Protein AF-A0A4Y2MGV2-F1 (afdb_monomer_lite)

Secondary structure (DSSP, 8-state):
--GGGSPPGGG-EEEEEEEETTEEEEEEEEEEEEE-TT-BTTTTBT--EEEEESS----BTTB-PPPPP-S-GGG--S----------STT----SS-S----HHHHHHHHHTT--HHHHHHHHHHHHHHTTSSBTTB-TT---HHHHHHHHHHHHHHHHHHHHHHHHHHHTT------

Structure (mmCIF, N/CA/C/O backbone):
data_AF-A0A4Y2MGV2-F1
#
_entry.id   AF-A0A4Y2MGV2-F1
#
loop_
_atom_site.group_PDB
_atom_site.id
_atom_site.type_symbol
_atom_site.label_atom_id
_atom_site.label_alt_id
_atom_site.label_comp_id
_atom_site.label_asym_id
_atom_site.label_entity_id
_atom_site.label_seq_id
_atom_site.pdbx_PDB_ins_code
_atom_site.Cartn_x
_atom_site.Cartn_y
_atom_site.Cartn_z
_atom_site.occupancy
_atom_site.B_iso_or_equiv
_atom_site.auth_seq_id
_atom_site.auth_comp_id
_atom_site.auth_asym_id
_atom_site.auth_atom_id
_atom_site.pdbx_PDB_model_num
ATOM 1 N N . MET A 1 1 ? 17.572 -15.808 -12.322 1.00 50.97 1 MET A N 1
ATOM 2 C CA . MET A 1 1 ? 17.229 -16.845 -11.317 1.00 50.97 1 MET A CA 1
ATOM 3 C C . MET A 1 1 ? 16.607 -18.045 -12.025 1.00 50.97 1 MET A C 1
ATOM 5 O O . MET A 1 1 ? 15.805 -17.815 -12.927 1.00 50.97 1 MET A O 1
ATOM 9 N N . PRO A 1 2 ? 16.933 -19.294 -11.651 1.00 54.47 2 PRO A N 1
ATOM 10 C CA . PRO A 1 2 ? 16.180 -20.468 -12.099 1.00 54.47 2 PRO A CA 1
ATOM 11 C C . PRO A 1 2 ? 14.705 -20.331 -11.701 1.00 54.47 2 PRO A C 1
ATOM 13 O O . PRO A 1 2 ? 14.408 -19.780 -10.639 1.00 54.47 2 PRO A O 1
ATOM 16 N N . ARG A 1 3 ? 13.771 -20.845 -12.518 1.00 55.31 3 ARG A N 1
ATOM 17 C CA . ARG A 1 3 ? 12.326 -20.786 -12.204 1.00 55.31 3 ARG A CA 1
ATOM 18 C C . ARG A 1 3 ? 11.977 -21.421 -10.851 1.00 55.31 3 ARG A C 1
ATOM 20 O O . ARG A 1 3 ? 10.975 -21.068 -10.244 1.00 55.31 3 ARG A O 1
ATOM 27 N N . GLU A 1 4 ? 12.835 -22.320 -10.393 1.00 54.38 4 GLU A N 1
ATOM 28 C CA . GLU A 1 4 ? 12.765 -23.056 -9.133 1.00 54.38 4 GLU A CA 1
ATOM 29 C C . GLU A 1 4 ? 12.946 -22.168 -7.888 1.00 54.38 4 GLU A C 1
ATOM 31 O O . GLU A 1 4 ? 12.534 -22.561 -6.803 1.00 54.38 4 GLU A O 1
ATOM 36 N N . CYS A 1 5 ? 13.506 -20.959 -8.026 1.00 55.12 5 CYS A N 1
ATOM 37 C CA . CYS A 1 5 ? 13.648 -20.001 -6.922 1.00 55.12 5 CYS A CA 1
ATOM 38 C C . CYS A 1 5 ? 12.462 -19.030 -6.797 1.00 55.12 5 CYS A C 1
ATOM 40 O O . CYS A 1 5 ? 12.463 -18.186 -5.898 1.00 55.12 5 CYS A O 1
ATOM 42 N N . TYR A 1 6 ? 11.465 -19.096 -7.690 1.00 68.94 6 TYR A N 1
ATOM 43 C CA . TYR A 1 6 ? 10.284 -18.245 -7.568 1.00 68.94 6 TYR A CA 1
ATOM 44 C C . TYR A 1 6 ? 9.361 -18.760 -6.470 1.00 68.94 6 TYR A C 1
ATOM 46 O O . TYR A 1 6 ? 8.980 -19.928 -6.437 1.00 68.94 6 TYR A O 1
ATOM 54 N N . VAL A 1 7 ? 8.964 -17.837 -5.599 1.00 75.81 7 VAL A N 1
ATOM 55 C CA . VAL A 1 7 ? 7.911 -18.060 -4.610 1.00 75.81 7 VAL A CA 1
ATOM 56 C C . VAL A 1 7 ? 6.645 -18.512 -5.339 1.00 75.81 7 VAL A C 1
ATOM 58 O O . VAL A 1 7 ? 6.288 -17.940 -6.371 1.00 75.81 7 VAL A O 1
ATOM 61 N N . GLN A 1 8 ? 5.961 -19.533 -4.827 1.00 80.75 8 GLN A N 1
ATOM 62 C CA . GLN A 1 8 ? 4.697 -19.958 -5.419 1.00 80.75 8 GLN A CA 1
ATOM 63 C C . GLN A 1 8 ? 3.629 -18.877 -5.209 1.00 80.75 8 GLN A C 1
ATOM 65 O O . GLN A 1 8 ? 3.607 -18.173 -4.197 1.00 80.75 8 GLN A O 1
ATOM 70 N N . THR A 1 9 ? 2.703 -18.745 -6.161 1.00 83.56 9 THR A N 1
ATOM 71 C CA . THR A 1 9 ? 1.587 -17.786 -6.059 1.00 83.56 9 THR A CA 1
ATOM 72 C C . THR A 1 9 ? 0.730 -18.030 -4.813 1.00 83.56 9 THR A C 1
ATOM 74 O O . THR A 1 9 ? 0.222 -17.077 -4.226 1.00 83.56 9 THR A O 1
ATOM 77 N N . SER A 1 10 ? 0.626 -19.284 -4.358 1.00 84.12 10 SER A N 1
ATOM 78 C CA . SER A 1 10 ? -0.080 -19.691 -3.134 1.00 84.12 10 SER A CA 1
ATOM 79 C C . SER A 1 10 ? 0.434 -19.005 -1.868 1.00 84.12 10 SER A C 1
ATOM 81 O O . SER A 1 10 ? -0.358 -18.695 -0.969 1.00 84.12 10 SER A O 1
ATOM 83 N N . ASP A 1 11 ? 1.738 -18.739 -1.816 1.00 86.69 11 ASP A N 1
ATOM 84 C CA . ASP A 1 11 ? 2.418 -18.221 -0.629 1.00 86.69 11 ASP A CA 1
ATOM 85 C C . ASP A 1 11 ? 2.357 -16.691 -0.561 1.00 86.69 11 ASP A C 1
ATOM 87 O O . ASP A 1 11 ? 2.555 -16.086 0.496 1.00 86.69 11 ASP A O 1
ATOM 91 N N . VAL A 1 12 ? 2.018 -16.044 -1.679 1.00 89.06 12 VAL A N 1
ATOM 92 C CA . VAL A 1 12 ? 1.963 -14.589 -1.789 1.00 89.06 12 VAL A CA 1
ATOM 93 C C . VAL A 1 12 ? 0.543 -14.085 -1.547 1.00 89.06 12 VAL A C 1
ATOM 95 O O . VAL A 1 12 ? -0.408 -14.402 -2.266 1.00 89.06 12 VAL A O 1
ATOM 98 N N . LYS A 1 13 ? 0.402 -13.225 -0.532 1.00 92.06 13 LYS A N 1
ATOM 99 C CA . LYS A 1 13 ? -0.867 -12.584 -0.165 1.00 92.06 13 LYS A CA 1
ATOM 100 C C . LYS A 1 13 ? -0.721 -11.070 -0.155 1.00 92.06 13 LYS A C 1
ATOM 102 O O . LYS A 1 13 ? 0.118 -10.527 0.562 1.00 92.06 13 LYS A O 1
ATOM 107 N N . VAL A 1 14 ? -1.587 -10.378 -0.885 1.00 90.94 14 VAL A N 1
ATOM 108 C CA . VAL A 1 14 ? -1.624 -8.913 -0.942 1.00 90.94 14 VAL A CA 1
ATOM 109 C C . VAL A 1 14 ? -2.645 -8.403 0.068 1.00 90.94 14 VAL A C 1
ATOM 111 O O . VAL A 1 14 ? -3.812 -8.793 0.041 1.00 90.94 14 VAL A O 1
ATOM 114 N N . ARG A 1 15 ? -2.224 -7.525 0.983 1.00 89.81 15 ARG A N 1
ATOM 115 C CA . ARG A 1 15 ? -3.112 -6.917 1.984 1.00 89.81 15 ARG A CA 1
ATOM 116 C C . ARG A 1 15 ? -3.426 -5.480 1.609 1.00 89.81 15 ARG A C 1
ATOM 118 O O . ARG A 1 15 ? -2.523 -4.661 1.480 1.00 89.81 15 ARG A O 1
ATOM 125 N N . LEU A 1 16 ? -4.712 -5.176 1.518 1.00 87.38 16 LEU A N 1
ATOM 126 C CA . LEU A 1 16 ? -5.226 -3.856 1.182 1.00 87.38 16 LEU A CA 1
ATOM 127 C C . LEU A 1 16 ? -5.963 -3.245 2.379 1.00 87.38 16 LEU A C 1
ATOM 129 O O . LEU A 1 16 ? -6.586 -3.979 3.162 1.00 87.38 16 LEU A O 1
ATOM 133 N N . PRO A 1 17 ? -5.941 -1.910 2.525 1.00 82.06 17 PRO A N 1
ATOM 134 C CA . PRO A 1 17 ? -6.850 -1.228 3.433 1.00 82.06 17 PRO A CA 1
ATOM 135 C C . PRO A 1 17 ? -8.303 -1.504 3.015 1.00 82.06 17 PRO A C 1
ATOM 137 O O . PRO A 1 17 ? -8.663 -1.441 1.840 1.00 82.06 17 PRO A O 1
ATOM 140 N N . TRP A 1 18 ? -9.141 -1.837 3.994 1.00 79.00 18 TRP A N 1
ATOM 141 C CA . TRP A 1 18 ? -10.573 -2.078 3.810 1.00 79.00 18 TRP A CA 1
ATOM 142 C C . TRP A 1 18 ? -11.335 -1.370 4.919 1.00 79.00 18 TRP A C 1
ATOM 144 O O . TRP A 1 18 ? -10.794 -1.180 6.005 1.00 79.00 18 TRP A O 1
ATOM 154 N N . ARG A 1 19 ? -12.578 -0.964 4.679 1.00 66.81 19 ARG A N 1
ATOM 155 C CA . ARG A 1 19 ? -13.407 -0.391 5.737 1.00 66.81 19 ARG A CA 1
ATOM 156 C C . ARG A 1 19 ? -14.837 -0.852 5.562 1.00 66.81 19 ARG A C 1
ATOM 158 O O . ARG A 1 19 ? -15.594 -0.253 4.813 1.00 66.81 19 ARG A O 1
ATOM 165 N N . GLU A 1 20 ? -15.179 -1.903 6.290 1.00 67.81 20 GLU A N 1
ATOM 166 C CA . GLU A 1 20 ? -16.537 -2.427 6.348 1.00 67.81 20 GLU A CA 1
ATOM 167 C C . GLU A 1 20 ? -16.780 -3.014 7.738 1.00 67.81 20 GLU A C 1
ATOM 169 O O . GLU A 1 20 ? -16.014 -3.855 8.223 1.00 67.81 20 GLU A O 1
ATOM 174 N N . SER A 1 21 ? -17.808 -2.498 8.413 1.00 72.19 21 SER A N 1
ATOM 175 C CA . SER A 1 21 ? -18.155 -2.829 9.800 1.00 72.19 21 SER A CA 1
ATOM 176 C C . SER A 1 21 ? -16.948 -2.741 10.758 1.00 72.19 21 SER A C 1
ATOM 178 O O . SER A 1 21 ? -16.530 -1.649 11.139 1.00 72.19 21 SER A O 1
ATOM 180 N N . ASN 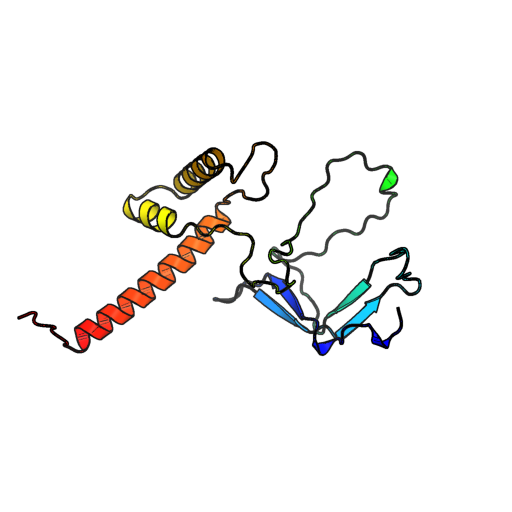A 1 22 ? -16.371 -3.889 11.140 1.00 64.69 22 ASN A N 1
ATOM 181 C CA . ASN A 1 22 ? -15.235 -4.033 12.059 1.00 64.69 22 ASN A CA 1
ATOM 182 C C . ASN A 1 22 ? -13.947 -4.548 11.377 1.00 64.69 22 ASN A C 1
ATOM 184 O O . ASN A 1 22 ? -12.952 -4.791 12.064 1.00 64.69 22 ASN A O 1
ATOM 188 N N . LYS A 1 23 ? -13.938 -4.739 10.050 1.00 67.25 23 LYS A N 1
ATOM 189 C CA . LYS A 1 23 ? -12.767 -5.207 9.292 1.00 67.25 23 LYS A CA 1
ATOM 190 C C . LYS A 1 23 ? -12.062 -4.033 8.618 1.00 67.25 23 LYS A C 1
ATOM 192 O O . LYS A 1 23 ? -12.630 -3.349 7.770 1.00 67.25 23 LYS A O 1
ATOM 197 N N . PHE A 1 24 ? -10.791 -3.848 8.979 1.00 72.00 24 PHE A N 1
ATOM 198 C CA . PHE A 1 24 ? -9.946 -2.758 8.472 1.00 72.00 24 PHE A CA 1
ATOM 199 C C . PHE A 1 24 ? -8.989 -3.172 7.341 1.00 72.00 24 PHE A C 1
ATOM 201 O O . PHE A 1 24 ? -8.203 -2.361 6.846 1.00 72.00 24 PHE A O 1
ATOM 208 N N . ARG A 1 25 ? -8.976 -4.458 6.976 1.00 77.88 25 ARG A N 1
ATOM 209 C CA . ARG A 1 25 ? -8.043 -5.034 6.002 1.00 77.88 25 ARG A CA 1
ATOM 210 C C . ARG A 1 25 ? -8.742 -6.119 5.189 1.00 77.88 25 ARG A C 1
ATOM 212 O O . ARG A 1 25 ? -9.471 -6.927 5.763 1.00 77.88 25 ARG A O 1
ATOM 219 N N . LYS A 1 26 ? -8.476 -6.155 3.883 1.00 85.69 26 LYS A N 1
ATOM 220 C CA . LYS A 1 26 ? -8.850 -7.251 2.977 1.00 85.69 26 LYS A CA 1
ATOM 221 C C . LYS A 1 26 ? -7.565 -7.894 2.462 1.00 85.69 26 LYS A C 1
ATOM 223 O O . LYS A 1 26 ? -6.610 -7.187 2.147 1.00 85.69 26 LYS A O 1
ATOM 228 N N . THR A 1 27 ? -7.535 -9.219 2.403 1.00 90.19 27 THR A N 1
ATOM 229 C CA . THR A 1 27 ? -6.398 -9.979 1.872 1.00 90.19 27 THR A CA 1
ATOM 230 C C . THR A 1 27 ? -6.821 -10.625 0.562 1.00 90.19 27 THR A C 1
ATOM 232 O O . THR A 1 27 ? -7.869 -11.265 0.520 1.00 90.19 27 THR A O 1
ATOM 235 N N . LEU A 1 28 ? -6.019 -10.448 -0.483 1.00 92.25 28 LEU A N 1
ATOM 236 C CA . LEU A 1 28 ? -6.188 -11.067 -1.7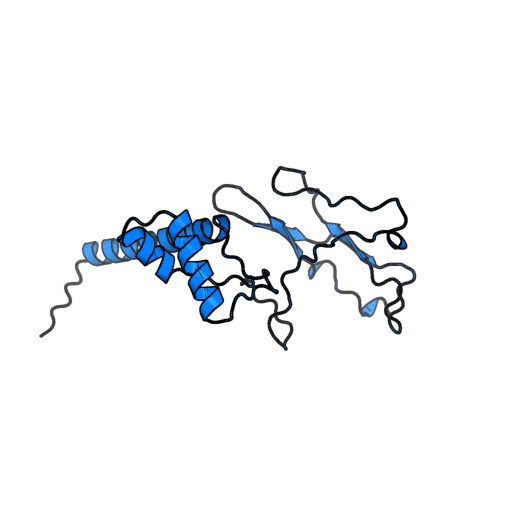92 1.00 92.25 28 LEU A CA 1
ATOM 237 C C . LEU A 1 28 ? -5.051 -12.062 -2.030 1.00 92.25 28 LEU A C 1
ATOM 239 O O . LEU A 1 28 ? -3.905 -11.789 -1.669 1.00 92.25 28 LEU A O 1
ATOM 243 N N . GLN A 1 29 ? -5.364 -13.197 -2.649 1.00 94.44 29 GLN A N 1
ATOM 244 C CA . GLN A 1 29 ? -4.345 -14.142 -3.110 1.00 94.44 29 GLN A CA 1
ATOM 245 C C . GLN A 1 29 ? -3.721 -13.640 -4.413 1.00 94.44 29 GLN A C 1
ATOM 247 O O . GLN A 1 29 ? -4.431 -13.054 -5.243 1.00 94.44 29 GLN A O 1
ATOM 252 N N . ALA A 1 30 ? -2.422 -13.884 -4.593 1.00 93.62 30 ALA A N 1
ATOM 253 C CA . ALA A 1 30 ? -1.782 -13.721 -5.889 1.00 93.62 30 ALA A CA 1
ATOM 254 C C . ALA A 1 30 ? -2.272 -14.812 -6.852 1.00 93.62 30 ALA A C 1
ATOM 256 O O . ALA A 1 30 ? -2.330 -15.987 -6.506 1.00 93.62 30 ALA A O 1
ATOM 257 N N . ASP A 1 31 ? -2.632 -14.394 -8.057 1.00 94.50 31 ASP A N 1
ATOM 258 C CA . ASP A 1 31 ? -3.028 -15.259 -9.167 1.00 94.50 31 ASP A CA 1
ATOM 259 C C . ASP A 1 31 ? -1.818 -15.570 -10.055 1.00 94.50 31 ASP A C 1
ATOM 261 O O . ASP A 1 31 ? -1.554 -16.719 -10.403 1.00 94.50 31 ASP A O 1
ATOM 265 N N . LYS A 1 32 ? -1.007 -14.545 -10.355 1.00 91.94 32 LYS A N 1
ATOM 266 C CA . LYS A 1 32 ? 0.196 -14.689 -11.182 1.00 91.94 32 LYS A CA 1
ATOM 267 C C . LYS A 1 32 ? 1.323 -13.779 -10.711 1.00 91.94 32 LYS A C 1
ATOM 269 O O . LYS A 1 32 ? 1.095 -12.605 -10.424 1.00 91.94 32 LYS A O 1
ATOM 274 N N . LEU A 1 33 ? 2.542 -14.312 -10.699 1.00 91.38 33 LEU A N 1
ATOM 275 C CA . LEU A 1 33 ? 3.775 -13.551 -10.505 1.00 91.38 33 LEU A CA 1
ATOM 276 C C . LEU A 1 33 ? 4.476 -13.390 -11.856 1.00 91.38 33 LEU A C 1
ATOM 278 O O . LEU A 1 33 ? 4.638 -14.358 -12.599 1.00 91.38 33 LEU A O 1
ATOM 282 N N . LEU A 1 34 ? 4.845 -12.156 -12.187 1.00 91.19 34 LEU A N 1
ATOM 283 C CA . LEU A 1 34 ? 5.432 -11.763 -13.465 1.00 91.19 34 LEU A CA 1
ATOM 284 C C . LEU A 1 34 ? 6.731 -10.984 -13.197 1.00 91.19 34 LEU A C 1
ATOM 286 O O . LEU A 1 34 ? 6.710 -9.751 -13.183 1.00 91.19 34 LEU A O 1
ATOM 290 N N . PRO A 1 35 ? 7.847 -11.677 -12.918 1.00 90.00 35 PRO A N 1
ATOM 291 C CA . PRO A 1 35 ? 9.157 -11.042 -12.793 1.00 90.00 35 PRO A CA 1
ATOM 292 C C . PRO A 1 35 ? 9.599 -10.442 -14.133 1.00 90.00 35 PRO A C 1
ATOM 294 O O . PRO A 1 35 ? 9.170 -10.908 -15.192 1.00 90.00 35 PRO A O 1
ATOM 297 N N . HIS A 1 36 ? 10.468 -9.429 -14.095 1.00 91.88 36 HIS A N 1
ATOM 298 C CA . HIS A 1 36 ? 11.051 -8.874 -15.314 1.00 91.88 36 HIS A CA 1
ATOM 299 C C . HIS A 1 36 ? 11.768 -9.978 -16.123 1.00 91.88 36 HIS A C 1
ATOM 301 O O . HIS A 1 36 ? 12.540 -10.741 -15.534 1.00 91.88 36 HIS A O 1
ATOM 307 N N . PRO A 1 37 ? 11.542 -10.085 -17.449 1.00 90.62 37 PRO A N 1
ATOM 308 C CA . PRO A 1 37 ? 12.121 -11.154 -18.270 1.00 90.62 37 PRO A CA 1
ATOM 309 C C . PRO A 1 37 ? 13.654 -11.159 -18.231 1.00 90.62 37 PRO A C 1
ATOM 311 O O . PRO A 1 37 ? 14.259 -12.221 -18.128 1.00 90.62 37 PRO A O 1
ATOM 314 N N . ASP A 1 38 ? 14.259 -9.970 -18.213 1.00 92.12 38 ASP A N 1
ATOM 315 C CA . ASP A 1 38 ? 15.714 -9.781 -18.155 1.00 92.12 38 ASP A CA 1
ATOM 316 C C . ASP A 1 38 ? 16.232 -9.525 -16.727 1.00 92.12 38 ASP A C 1
ATOM 318 O O . ASP A 1 38 ? 17.183 -8.765 -16.542 1.00 92.12 38 ASP A O 1
ATOM 322 N N . TYR A 1 39 ? 15.564 -10.051 -15.694 1.00 89.06 39 TYR A N 1
ATOM 323 C CA . TYR A 1 39 ? 16.055 -9.920 -14.319 1.00 89.06 39 TYR A CA 1
ATOM 324 C C . TYR A 1 39 ? 17.393 -10.647 -14.142 1.00 89.06 39 TYR A C 1
ATOM 326 O O . TYR A 1 39 ? 17.474 -11.874 -14.267 1.00 89.06 39 TYR A O 1
ATOM 334 N N . ASP A 1 40 ? 18.423 -9.885 -13.782 1.00 84.31 40 ASP A N 1
ATOM 335 C CA . ASP A 1 40 ? 19.741 -10.409 -13.451 1.00 84.31 40 ASP A CA 1
ATOM 336 C C . ASP A 1 40 ? 19.899 -10.510 -11.934 1.00 84.31 40 ASP A C 1
ATOM 338 O O . ASP A 1 40 ? 19.867 -9.516 -11.206 1.00 84.31 40 ASP A O 1
ATOM 342 N N . HIS A 1 41 ? 20.100 -11.736 -11.462 1.00 83.12 41 HIS A N 1
ATOM 343 C CA . HIS A 1 41 ? 20.248 -12.018 -10.044 1.00 83.12 41 HIS A CA 1
ATOM 344 C C . HIS A 1 41 ? 21.586 -11.542 -9.470 1.00 83.12 41 HIS A C 1
ATOM 346 O O . HIS A 1 41 ? 21.623 -11.163 -8.295 1.00 83.12 41 HIS A O 1
ATOM 352 N N . GLU A 1 42 ? 22.649 -11.580 -10.276 1.00 84.69 42 GLU A N 1
ATOM 353 C CA . GLU A 1 42 ? 24.016 -11.283 -9.844 1.00 84.69 42 GLU A CA 1
ATOM 354 C C . GLU A 1 42 ? 24.159 -9.787 -9.579 1.00 84.69 42 GLU A C 1
ATOM 356 O O . GLU A 1 42 ? 24.493 -9.365 -8.473 1.00 84.69 42 GLU A O 1
ATOM 361 N N . CYS A 1 43 ? 23.801 -8.966 -10.568 1.00 87.06 43 CYS A N 1
ATOM 362 C CA . CYS A 1 43 ? 23.898 -7.512 -10.466 1.00 87.06 43 CYS A CA 1
ATOM 363 C C . CYS A 1 43 ? 22.612 -6.831 -9.970 1.00 87.06 43 CYS A C 1
ATOM 365 O O . CYS A 1 43 ? 22.558 -5.603 -9.936 1.00 87.06 43 CYS A O 1
ATOM 367 N N . LYS A 1 44 ? 21.566 -7.597 -9.618 1.00 84.69 44 LYS A N 1
ATOM 368 C CA . LYS A 1 44 ? 20.222 -7.084 -9.268 1.00 84.69 44 LYS A CA 1
ATOM 369 C C . LYS A 1 44 ? 19.638 -6.165 -10.345 1.00 84.69 44 LYS A C 1
ATOM 371 O O . LYS A 1 44 ? 18.886 -5.232 -10.061 1.00 84.69 44 LYS A O 1
ATOM 376 N N . ARG A 1 45 ? 19.995 -6.408 -11.608 1.00 89.56 45 ARG A N 1
ATOM 377 C CA . ARG A 1 45 ? 19.517 -5.595 -12.725 1.00 89.56 45 ARG A CA 1
ATOM 378 C C . ARG A 1 45 ? 18.066 -5.952 -13.016 1.00 89.56 45 ARG A C 1
ATOM 380 O O . ARG A 1 45 ? 17.715 -7.127 -13.051 1.00 89.56 45 ARG A O 1
ATOM 387 N N . ASN A 1 46 ? 17.249 -4.935 -13.276 1.00 89.94 46 ASN A N 1
ATOM 388 C CA . ASN A 1 46 ? 15.817 -5.080 -13.547 1.00 89.94 46 ASN A CA 1
ATOM 389 C C . ASN A 1 46 ? 15.049 -5.744 -12.390 1.00 89.94 46 ASN A C 1
ATOM 391 O O . ASN A 1 46 ? 14.180 -6.585 -12.621 1.00 89.94 46 ASN A O 1
ATOM 395 N N . ASP A 1 47 ? 15.381 -5.380 -11.147 1.00 88.31 47 ASP A N 1
ATOM 396 C CA . ASP A 1 47 ? 14.723 -5.881 -9.934 1.00 88.31 47 ASP A CA 1
ATOM 397 C C . ASP A 1 47 ? 13.309 -5.298 -9.765 1.00 88.31 47 ASP A C 1
ATOM 399 O O . ASP A 1 47 ? 13.046 -4.405 -8.961 1.00 88.31 47 ASP A O 1
ATOM 403 N N . ILE A 1 48 ? 12.394 -5.765 -10.613 1.00 90.88 48 ILE A N 1
ATOM 404 C CA . ILE A 1 48 ? 10.987 -5.379 -10.635 1.00 90.88 48 ILE A CA 1
ATOM 405 C C . ILE A 1 48 ? 10.126 -6.578 -11.041 1.00 90.88 48 ILE A C 1
ATOM 407 O O . ILE A 1 48 ? 10.509 -7.406 -11.871 1.00 90.88 48 ILE A O 1
ATOM 411 N N . ALA A 1 49 ? 8.932 -6.672 -10.460 1.00 91.38 49 ALA A N 1
ATOM 412 C CA . ALA A 1 49 ? 7.958 -7.703 -10.786 1.00 91.38 49 ALA A CA 1
ATOM 413 C C . ALA A 1 49 ? 6.530 -7.156 -10.701 1.00 91.38 49 ALA A C 1
ATOM 415 O O . ALA A 1 49 ? 6.226 -6.293 -9.876 1.00 91.38 49 ALA A O 1
ATOM 416 N N . LEU A 1 50 ? 5.640 -7.700 -11.528 1.00 93.31 50 LEU A N 1
ATOM 417 C CA . LEU A 1 50 ? 4.204 -7.463 -11.447 1.00 93.31 50 LEU A CA 1
ATOM 418 C C . LEU A 1 50 ? 3.519 -8.632 -10.734 1.00 93.31 50 LEU A C 1
ATOM 420 O O . LEU A 1 50 ? 3.844 -9.801 -10.951 1.00 93.31 50 LEU A O 1
ATOM 424 N N . ILE A 1 51 ? 2.533 -8.311 -9.900 1.00 93.75 51 ILE A N 1
ATOM 425 C CA . ILE A 1 51 ? 1.694 -9.292 -9.209 1.00 93.75 51 ILE A CA 1
ATOM 426 C C . ILE A 1 51 ? 0.264 -9.098 -9.697 1.00 93.75 51 ILE A C 1
ATOM 428 O O . ILE A 1 51 ? -0.348 -8.059 -9.449 1.00 93.75 51 ILE A O 1
ATOM 432 N N . ARG A 1 52 ? -0.284 -10.112 -10.367 1.00 94.75 52 ARG A N 1
ATOM 433 C CA . ARG A 1 52 ? -1.713 -10.173 -10.669 1.00 94.75 52 ARG A CA 1
ATOM 434 C C . ARG A 1 52 ? -2.429 -10.746 -9.457 1.00 94.75 52 ARG A C 1
ATOM 436 O O . ARG A 1 52 ? -2.089 -11.833 -8.994 1.00 94.75 52 ARG A O 1
ATOM 443 N N . VAL A 1 53 ? -3.409 -10.020 -8.940 1.00 95.25 53 VAL A N 1
ATOM 444 C CA . VAL A 1 53 ? -4.270 -10.485 -7.848 1.00 95.25 53 VAL A CA 1
ATOM 445 C C . VAL A 1 53 ? -5.463 -11.273 -8.391 1.00 95.25 53 VAL A C 1
ATOM 447 O O . VAL A 1 53 ? -5.901 -11.058 -9.515 1.00 95.25 53 VAL A O 1
ATOM 450 N N . SER A 1 54 ? -5.989 -12.176 -7.566 1.00 94.12 54 SER A N 1
ATOM 451 C CA . SER A 1 54 ? -7.139 -13.046 -7.880 1.00 94.12 54 SER A CA 1
ATOM 452 C C . SER A 1 54 ? -8.474 -12.319 -8.066 1.00 94.12 54 SER A C 1
ATOM 454 O O . SER A 1 54 ? -9.404 -12.893 -8.623 1.00 94.12 54 SER A O 1
ATOM 456 N N . GLN A 1 55 ? -8.598 -11.087 -7.572 1.00 93.75 55 GLN A N 1
ATOM 457 C CA . GLN A 1 55 ? -9.813 -10.278 -7.670 1.00 93.75 55 GLN A CA 1
ATOM 458 C C . GLN A 1 55 ? -9.447 -8.841 -8.015 1.00 93.75 55 GLN A C 1
ATOM 460 O O . GLN A 1 55 ? -8.464 -8.315 -7.482 1.00 93.75 55 GLN A O 1
ATOM 465 N N . ASP A 1 56 ? -10.284 -8.199 -8.823 1.00 92.31 56 ASP A N 1
ATOM 466 C CA . ASP A 1 56 ? -10.124 -6.790 -9.161 1.00 92.31 56 ASP A CA 1
ATOM 467 C C . ASP A 1 56 ? -10.262 -5.897 -7.921 1.00 92.31 56 ASP A C 1
ATOM 469 O O . ASP A 1 56 ? -11.037 -6.153 -6.991 1.00 92.31 56 ASP A O 1
ATOM 473 N N . ILE A 1 57 ? -9.462 -4.831 -7.896 1.00 91.38 57 ILE A N 1
ATOM 474 C CA . ILE A 1 57 ? -9.438 -3.863 -6.802 1.00 91.38 57 ILE A CA 1
ATOM 475 C C . ILE A 1 57 ? -10.253 -2.644 -7.226 1.00 91.38 57 ILE A C 1
ATOM 477 O O . ILE A 1 57 ? -9.789 -1.805 -7.991 1.00 91.38 57 ILE A O 1
ATOM 481 N N . GLU A 1 58 ? -11.457 -2.516 -6.678 1.00 89.81 58 GLU A N 1
ATOM 482 C CA . GLU A 1 58 ? -12.294 -1.329 -6.881 1.00 89.81 58 GLU A CA 1
ATOM 483 C C . GLU A 1 58 ? -11.637 -0.087 -6.273 1.00 89.81 58 GLU A C 1
ATOM 485 O O . GLU A 1 58 ? -11.309 -0.088 -5.094 1.00 89.81 58 GLU A O 1
ATOM 490 N N . CYS A 1 59 ? -11.451 0.996 -7.019 1.00 88.56 59 CYS A N 1
ATOM 491 C CA . CYS A 1 59 ? -10.848 2.206 -6.453 1.00 88.56 59 CYS A CA 1
ATOM 492 C C . CYS A 1 59 ? -11.826 2.949 -5.529 1.00 88.56 59 CYS A C 1
ATOM 494 O O . CYS A 1 59 ? -13.015 3.052 -5.816 1.00 88.56 59 CYS A O 1
ATOM 496 N N . ASN A 1 60 ? -11.327 3.490 -4.414 1.00 84.50 60 ASN A N 1
ATOM 497 C CA . ASN A 1 60 ? -12.113 4.331 -3.506 1.00 84.50 60 ASN A CA 1
ATOM 498 C C . ASN A 1 60 ? -11.229 5.365 -2.787 1.00 84.50 60 ASN A C 1
ATOM 500 O O . ASN A 1 60 ? -10.023 5.419 -3.008 1.00 84.50 60 ASN A O 1
ATOM 504 N N . SER A 1 61 ? -11.807 6.162 -1.883 1.00 83.81 61 SER A N 1
ATOM 505 C CA . SER A 1 61 ? -11.081 7.198 -1.125 1.00 83.81 61 SER A CA 1
ATOM 506 C C . SER A 1 61 ? -9.941 6.679 -0.235 1.00 83.81 61 SER A C 1
ATOM 508 O O . SER A 1 61 ? -9.121 7.466 0.226 1.00 83.81 61 SER A O 1
ATOM 510 N N . PHE A 1 62 ? -9.867 5.370 0.015 1.00 78.69 62 PHE A N 1
ATOM 511 C CA . PHE A 1 62 ? -8.820 4.731 0.815 1.00 78.69 62 PHE A CA 1
ATOM 512 C C . PHE A 1 62 ? -7.821 3.916 -0.017 1.00 78.69 62 PHE A C 1
ATOM 514 O O . PHE A 1 62 ? -6.799 3.496 0.528 1.00 78.69 62 PHE A O 1
ATOM 521 N N . LYS A 1 63 ? -8.111 3.640 -1.295 1.00 86.88 63 LYS A N 1
ATOM 522 C CA . LYS A 1 63 ? -7.255 2.838 -2.177 1.00 86.88 63 LYS A CA 1
ATOM 523 C C . LYS A 1 63 ? -7.333 3.349 -3.616 1.00 86.88 63 LYS A C 1
ATOM 525 O O . LYS A 1 63 ? -8.368 3.247 -4.274 1.00 86.88 63 LYS A O 1
ATOM 530 N N . GLN A 1 64 ? -6.221 3.901 -4.085 1.00 89.94 64 GLN A N 1
ATOM 531 C CA . GLN A 1 64 ? -6.040 4.400 -5.445 1.00 89.94 64 GLN A CA 1
ATOM 532 C C . GLN A 1 64 ? -4.654 3.976 -5.949 1.00 89.94 64 GLN A C 1
ATOM 534 O O . GLN A 1 64 ? -3.734 3.847 -5.133 1.00 89.94 64 GLN A O 1
ATOM 539 N N . PRO A 1 65 ? -4.495 3.718 -7.258 1.00 92.12 65 PRO A N 1
ATOM 540 C CA . PRO A 1 65 ? -3.196 3.413 -7.837 1.00 92.12 65 PRO A CA 1
ATOM 541 C C . PRO A 1 65 ? -2.277 4.636 -7.772 1.00 92.12 65 PRO A C 1
ATOM 543 O O . PRO A 1 65 ? -2.732 5.778 -7.831 1.00 92.12 65 PRO A O 1
ATOM 546 N N . ILE A 1 66 ? -0.973 4.386 -7.678 1.00 91.25 66 ILE A N 1
ATOM 547 C CA . ILE A 1 66 ? 0.030 5.435 -7.850 1.00 91.25 66 ILE A CA 1
ATOM 548 C C . ILE A 1 66 ? 0.213 5.734 -9.341 1.00 91.25 66 ILE A C 1
ATOM 550 O O . ILE A 1 66 ? 0.132 4.832 -10.177 1.00 91.25 66 ILE A O 1
ATOM 554 N N . CYS A 1 67 ? 0.463 6.996 -9.678 1.00 87.50 67 CYS A N 1
ATOM 555 C CA . CYS A 1 67 ? 0.765 7.384 -11.050 1.00 87.50 67 CYS A CA 1
ATOM 556 C C . CYS A 1 67 ? 2.115 6.800 -11.482 1.00 87.50 67 CYS A C 1
ATOM 558 O O . CYS A 1 67 ? 3.108 6.926 -10.764 1.00 87.50 67 CYS A O 1
ATOM 560 N N . VAL A 1 68 ? 2.158 6.203 -12.674 1.00 89.25 68 VAL A N 1
ATOM 561 C CA . VAL A 1 68 ? 3.413 5.777 -13.302 1.00 89.25 68 VAL A CA 1
ATOM 562 C C . VAL A 1 68 ? 4.009 6.985 -14.029 1.00 89.25 68 VAL A C 1
ATOM 564 O O . VAL A 1 68 ? 3.315 7.597 -14.844 1.00 89.25 68 VAL A O 1
ATOM 567 N N . PRO A 1 69 ? 5.259 7.368 -13.738 1.00 85.56 69 PRO A N 1
ATOM 568 C CA . PRO A 1 69 ? 5.883 8.502 -14.397 1.00 85.56 69 PRO A CA 1
ATOM 569 C C . PRO A 1 69 ? 6.122 8.199 -15.878 1.00 85.56 69 PRO A C 1
ATOM 571 O O . PRO A 1 69 ? 6.654 7.151 -16.233 1.00 85.56 69 PRO A O 1
ATOM 574 N N . THR A 1 70 ? 5.741 9.139 -16.738 1.00 84.12 70 THR A N 1
ATOM 575 C CA . THR A 1 70 ? 5.942 9.072 -18.197 1.00 84.12 70 THR A CA 1
ATOM 576 C C . THR A 1 70 ? 7.158 9.869 -18.669 1.00 84.12 70 THR A C 1
ATOM 578 O O . THR A 1 70 ? 7.522 9.806 -19.838 1.00 84.12 70 THR A O 1
ATOM 581 N N . SER A 1 71 ? 7.760 10.647 -17.771 1.00 79.56 71 SER A N 1
ATOM 582 C CA . SER A 1 71 ? 8.871 11.556 -18.050 1.00 79.56 71 SER A CA 1
ATOM 583 C C . SER A 1 71 ? 10.146 11.060 -17.375 1.00 79.56 71 SER A C 1
ATOM 585 O O . SER A 1 71 ? 10.079 10.397 -16.339 1.00 79.56 71 SER A O 1
ATOM 587 N N . ASP A 1 72 ? 11.304 11.434 -17.920 1.00 77.25 72 ASP A N 1
ATOM 588 C CA . ASP A 1 72 ? 12.606 11.077 -17.351 1.00 77.25 72 ASP A CA 1
ATOM 589 C C . ASP A 1 72 ? 12.765 11.591 -15.914 1.00 77.25 72 ASP A C 1
ATOM 591 O O . ASP A 1 72 ? 12.976 12.782 -15.664 1.00 77.25 72 ASP A O 1
ATOM 595 N N . LEU A 1 73 ? 12.723 10.659 -14.960 1.00 70.50 73 LEU A N 1
ATOM 596 C CA . LEU A 1 73 ? 12.906 10.935 -13.533 1.00 70.50 73 LEU A CA 1
ATOM 597 C C . LEU A 1 73 ? 14.330 11.382 -13.192 1.00 70.50 73 LEU A C 1
ATOM 599 O O . LEU A 1 73 ? 14.536 12.012 -12.161 1.00 70.50 73 LEU A O 1
ATOM 603 N N . ASN A 1 74 ? 15.304 11.132 -14.073 1.00 67.81 74 ASN A N 1
ATOM 604 C CA . ASN A 1 74 ? 16.696 11.561 -13.889 1.00 67.81 74 ASN A CA 1
ATOM 605 C C . ASN A 1 74 ? 16.857 13.091 -13.838 1.00 67.81 74 ASN A C 1
ATOM 607 O O . ASN A 1 74 ? 17.907 13.588 -13.443 1.00 67.81 74 ASN A O 1
ATOM 611 N N . LYS A 1 75 ? 15.823 13.847 -14.228 1.00 64.25 75 LYS A N 1
ATOM 612 C CA . LYS A 1 75 ? 15.779 15.315 -14.148 1.00 64.25 75 LYS A CA 1
ATOM 613 C C . LYS A 1 75 ? 14.981 15.823 -12.943 1.00 64.25 75 LYS A C 1
ATOM 615 O O . LYS A 1 75 ? 14.799 17.030 -12.789 1.00 64.25 75 LYS A O 1
ATOM 620 N N . PHE A 1 76 ? 14.473 14.925 -12.101 1.00 69.31 76 PHE A N 1
ATOM 621 C CA . PHE A 1 76 ? 13.647 15.285 -10.959 1.00 69.31 76 PHE A CA 1
ATOM 622 C C . PHE A 1 76 ? 14.528 15.705 -9.774 1.00 69.31 76 PHE A C 1
ATOM 624 O O . PHE A 1 76 ? 15.023 14.874 -9.023 1.00 69.31 76 PHE A O 1
ATOM 631 N N . GLY A 1 77 ? 14.715 17.015 -9.600 1.00 68.12 77 GLY A N 1
ATOM 632 C CA . GLY A 1 77 ? 15.412 17.604 -8.443 1.00 68.12 77 GLY A CA 1
ATOM 633 C C . GLY A 1 77 ? 14.511 17.864 -7.226 1.00 68.12 77 GLY A C 1
ATOM 634 O O . GLY A 1 77 ? 14.889 18.614 -6.330 1.00 68.12 77 GLY A O 1
ATOM 635 N N . GLY A 1 78 ? 13.288 17.326 -7.221 1.00 73.88 78 GLY A N 1
ATOM 636 C CA . GLY A 1 78 ? 12.295 17.564 -6.176 1.00 73.88 78 GLY A CA 1
ATOM 637 C C . GLY A 1 78 ? 12.451 16.650 -4.958 1.00 73.88 78 GLY A C 1
ATOM 638 O O . GLY A 1 78 ? 13.096 15.605 -5.006 1.00 73.88 78 GLY A O 1
ATOM 639 N N . LYS A 1 79 ? 11.799 17.026 -3.854 1.00 78.12 79 LYS A N 1
ATOM 640 C CA . LYS A 1 79 ? 11.708 16.192 -2.650 1.00 78.12 79 LYS A CA 1
ATOM 641 C C . LYS A 1 79 ? 10.910 14.916 -2.945 1.00 78.12 79 LYS A C 1
ATOM 643 O O . LYS A 1 79 ? 9.807 14.989 -3.483 1.00 78.12 79 LYS A O 1
ATOM 648 N N . LEU A 1 80 ? 11.443 13.767 -2.536 1.00 79.00 80 LEU A N 1
ATOM 649 C CA . LEU A 1 80 ? 10.789 12.460 -2.633 1.00 79.00 80 LEU A CA 1
ATOM 650 C C . LEU A 1 80 ? 10.322 11.982 -1.253 1.00 79.00 80 LEU A C 1
ATOM 652 O O . LEU A 1 80 ? 10.866 12.388 -0.225 1.00 79.00 80 LEU A O 1
ATOM 656 N N . ILE A 1 81 ? 9.306 11.119 -1.239 1.00 80.44 81 ILE A N 1
ATOM 657 C CA . ILE A 1 81 ? 8.800 10.457 -0.032 1.00 80.44 81 ILE A CA 1
ATOM 658 C C . ILE A 1 81 ? 8.993 8.955 -0.212 1.00 80.44 81 ILE A C 1
ATOM 660 O O . ILE A 1 81 ? 8.509 8.381 -1.187 1.00 80.44 81 ILE A O 1
ATOM 664 N N . ILE A 1 82 ? 9.678 8.325 0.740 1.00 78.56 82 ILE A N 1
ATOM 665 C CA . ILE A 1 82 ? 9.819 6.871 0.816 1.00 78.56 82 ILE A CA 1
ATOM 666 C C . ILE A 1 82 ? 8.804 6.370 1.842 1.00 78.56 82 ILE A C 1
ATOM 668 O O . ILE A 1 82 ? 8.742 6.882 2.956 1.00 78.56 82 ILE A O 1
ATOM 672 N N . ALA A 1 83 ? 7.995 5.380 1.468 1.00 80.19 83 ALA A N 1
ATOM 673 C CA . ALA A 1 83 ? 7.002 4.779 2.351 1.00 80.19 83 ALA A CA 1
ATOM 674 C C . ALA A 1 83 ? 7.202 3.261 2.416 1.00 80.19 83 ALA A C 1
ATOM 6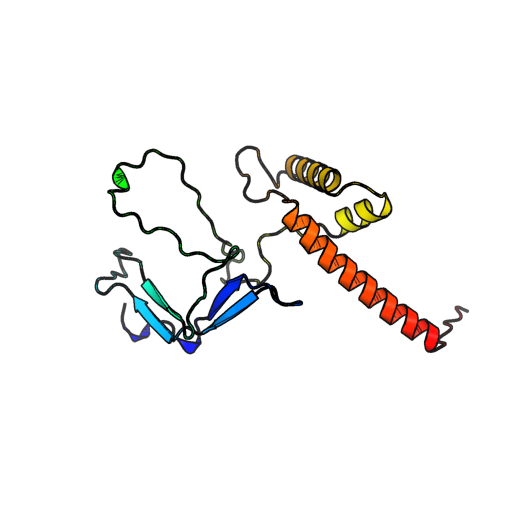76 O O . ALA A 1 83 ? 7.306 2.593 1.389 1.00 80.19 83 ALA A O 1
ATOM 677 N N . GLY A 1 84 ? 7.218 2.705 3.626 1.00 76.69 84 GLY A N 1
ATOM 678 C CA . GLY A 1 84 ? 7.394 1.273 3.851 1.00 76.69 84 GLY A CA 1
ATOM 679 C C . GLY A 1 84 ? 7.175 0.894 5.312 1.00 76.69 84 GLY A C 1
ATOM 680 O O . GLY A 1 84 ? 7.158 1.749 6.192 1.00 76.69 84 GLY A O 1
ATOM 681 N N . TRP A 1 85 ? 6.976 -0.398 5.575 1.00 76.38 85 TRP A N 1
ATOM 682 C CA . TRP A 1 85 ? 6.798 -0.909 6.942 1.00 76.38 85 TRP A CA 1
ATOM 683 C C . TRP A 1 85 ? 8.111 -1.296 7.631 1.00 76.38 85 TRP A C 1
ATOM 685 O O . TRP A 1 85 ? 8.112 -1.423 8.851 1.00 76.38 85 TRP A O 1
ATOM 695 N N . GLY A 1 86 ? 9.197 -1.477 6.870 1.00 62.91 86 GLY A N 1
ATOM 696 C CA . GLY A 1 86 ? 10.476 -1.983 7.373 1.00 62.91 86 GLY A CA 1
ATOM 697 C C . GLY A 1 86 ? 10.422 -3.454 7.815 1.00 62.91 86 GLY A C 1
ATOM 698 O O . GLY A 1 86 ? 9.359 -4.004 8.108 1.00 62.91 86 GLY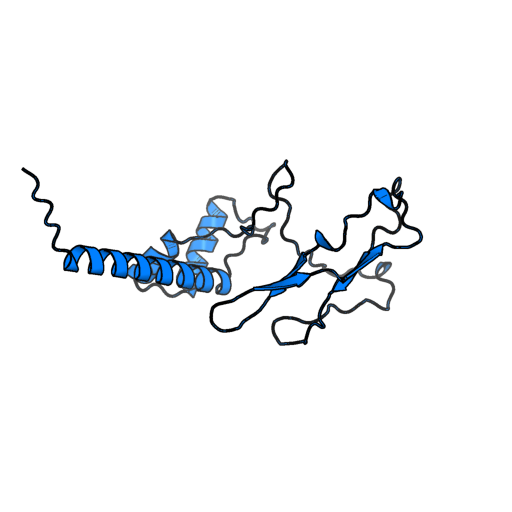 A O 1
ATOM 699 N N . GLN A 1 87 ? 11.583 -4.108 7.855 1.00 52.66 87 GLN A N 1
ATOM 700 C CA . GLN A 1 87 ? 11.753 -5.425 8.473 1.00 52.66 87 GLN A CA 1
ATOM 701 C C . GLN A 1 87 ? 12.334 -5.194 9.874 1.00 52.66 87 GLN A C 1
ATOM 703 O O . GLN A 1 87 ? 13.410 -4.625 10.008 1.00 52.66 87 GLN A O 1
ATOM 708 N N . ILE A 1 88 ? 11.584 -5.550 10.921 1.00 52.53 88 ILE A N 1
ATOM 709 C CA . ILE A 1 88 ? 11.880 -5.131 12.309 1.00 52.53 88 ILE A CA 1
ATOM 710 C C . ILE A 1 88 ? 12.646 -6.206 13.102 1.00 52.53 88 ILE A C 1
ATOM 712 O O . ILE A 1 88 ? 12.945 -6.016 14.278 1.00 52.53 88 ILE A O 1
ATOM 716 N N . THR A 1 89 ? 12.939 -7.359 12.496 1.00 46.44 89 THR A N 1
ATOM 717 C CA . THR A 1 89 ? 13.663 -8.462 13.146 1.00 46.44 89 THR A CA 1
ATOM 718 C C . THR A 1 89 ? 14.732 -9.031 12.215 1.00 46.44 89 THR A C 1
ATOM 720 O O . THR A 1 89 ? 14.425 -9.214 11.033 1.00 46.44 89 THR A O 1
ATOM 723 N N . PRO A 1 90 ? 15.922 -9.387 12.738 1.00 47.38 90 PRO A N 1
ATOM 724 C CA . PRO A 1 90 ? 16.998 -10.021 11.967 1.00 47.38 90 PRO A CA 1
ATOM 725 C C . PRO A 1 90 ? 16.556 -11.295 11.233 1.00 47.38 90 PRO A C 1
ATOM 727 O O . PRO A 1 90 ? 17.037 -11.584 10.145 1.00 47.38 90 PRO A O 1
ATOM 730 N N . ASP A 1 91 ? 15.574 -12.007 11.792 1.00 56.59 91 ASP A N 1
ATOM 731 C CA . ASP A 1 91 ? 15.136 -13.327 11.318 1.00 56.59 91 ASP A CA 1
ATOM 732 C C . ASP A 1 91 ? 14.095 -13.257 10.186 1.00 56.59 91 ASP A C 1
ATOM 734 O O . ASP A 1 91 ? 13.525 -14.265 9.773 1.00 56.59 91 ASP A O 1
ATOM 738 N N . GLY A 1 92 ? 13.767 -12.050 9.719 1.00 48.16 92 GLY A N 1
ATOM 739 C CA . GLY A 1 92 ? 12.856 -11.832 8.599 1.00 48.16 92 GLY A CA 1
ATOM 740 C C . GLY A 1 92 ? 11.385 -12.186 8.836 1.00 48.16 92 GLY A C 1
ATOM 741 O O . GLY A 1 92 ? 10.581 -12.035 7.916 1.00 48.16 92 GLY A O 1
ATOM 742 N N . ILE A 1 93 ? 11.002 -12.582 10.054 1.00 52.81 93 ILE A N 1
ATOM 743 C CA . ILE A 1 93 ? 9.613 -12.872 10.423 1.00 52.81 93 ILE A CA 1
ATOM 744 C C . ILE A 1 93 ? 8.813 -11.558 10.436 1.00 52.81 93 ILE A C 1
ATOM 746 O O . ILE A 1 93 ? 9.035 -10.703 11.299 1.00 52.81 93 ILE A O 1
ATOM 750 N N . PRO A 1 94 ? 7.843 -11.361 9.524 1.00 47.50 94 PRO A N 1
ATOM 751 C CA . PRO A 1 94 ? 7.039 -10.152 9.524 1.00 47.50 94 PRO A CA 1
ATOM 752 C C . PRO A 1 94 ? 6.116 -10.168 10.745 1.00 47.50 94 PRO A C 1
ATOM 754 O O . PRO A 1 94 ? 5.061 -10.809 10.741 1.00 47.50 94 PRO A O 1
ATOM 757 N N . LYS A 1 95 ? 6.473 -9.432 11.804 1.00 45.69 95 LYS A N 1
ATOM 758 C CA . LYS A 1 95 ? 5.505 -9.139 12.861 1.00 45.69 95 LYS A CA 1
ATOM 759 C C . LYS A 1 95 ? 4.337 -8.378 12.230 1.00 45.69 95 LYS A C 1
ATOM 761 O O . LYS A 1 95 ? 4.501 -7.337 11.604 1.00 45.69 95 LYS A O 1
ATOM 766 N N . SER A 1 96 ? 3.120 -8.887 12.424 1.00 48.91 96 SER A N 1
ATOM 767 C CA . SER A 1 96 ? 1.881 -8.207 12.005 1.00 48.91 96 SER A CA 1
ATOM 768 C C . SER A 1 96 ? 1.678 -6.849 12.714 1.00 48.91 96 SER A C 1
ATOM 770 O O . SER A 1 96 ? 0.839 -6.034 12.303 1.00 48.91 96 SER A O 1
ATOM 772 N N . SER A 1 97 ? 2.465 -6.586 13.764 1.00 49.50 97 SER A N 1
ATOM 773 C CA . SER A 1 97 ? 2.575 -5.291 14.418 1.00 49.50 97 SER A CA 1
ATOM 774 C C . SER A 1 97 ? 3.408 -4.343 13.558 1.00 49.50 97 SER A C 1
ATOM 776 O O . SER A 1 97 ? 4.625 -4.459 13.462 1.00 49.50 97 SER A O 1
ATOM 778 N N . GLN A 1 98 ? 2.705 -3.395 12.949 1.00 47.84 98 GLN A N 1
ATOM 779 C CA . GLN A 1 98 ? 3.256 -2.177 12.360 1.00 47.84 98 GLN A CA 1
ATOM 780 C C . GLN A 1 98 ? 4.312 -1.548 13.291 1.00 47.84 98 GLN A C 1
ATOM 782 O O . GLN A 1 98 ? 4.154 -1.645 14.509 1.00 47.84 98 GLN A O 1
ATOM 787 N N . MET A 1 99 ? 5.312 -0.838 12.745 1.00 45.94 99 MET A N 1
ATOM 788 C CA . MET A 1 99 ? 6.122 0.136 13.499 1.00 45.94 99 MET A CA 1
ATOM 789 C C . MET A 1 99 ? 5.221 1.287 13.967 1.00 45.94 99 MET A C 1
ATOM 791 O O . MET A 1 99 ? 5.181 2.369 13.394 1.00 45.94 99 MET A O 1
ATOM 795 N N . ARG A 1 100 ? 4.372 1.008 14.947 1.00 53.69 100 ARG A N 1
ATOM 796 C CA . ARG A 1 100 ? 3.493 1.969 15.589 1.00 53.69 100 ARG A CA 1
ATOM 797 C C . ARG A 1 100 ? 3.656 1.770 17.071 1.00 53.69 100 ARG A C 1
ATOM 799 O O . ARG A 1 100 ? 3.328 0.707 17.594 1.00 53.69 100 ARG A O 1
ATOM 806 N N . LEU A 1 101 ? 4.140 2.809 17.727 1.00 60.25 101 LEU A N 1
ATOM 807 C CA . LEU A 1 101 ? 4.104 2.882 19.172 1.00 60.25 101 LEU A CA 1
ATOM 808 C C . LEU A 1 101 ? 2.631 2.996 19.576 1.00 60.25 101 LEU A C 1
ATOM 810 O O . LEU A 1 101 ? 1.957 3.980 19.273 1.00 60.25 101 LEU A O 1
ATOM 814 N N . GLY A 1 102 ? 2.105 1.932 20.179 1.00 67.75 102 GLY A N 1
ATOM 815 C CA . GLY A 1 102 ? 0.822 1.988 20.859 1.00 67.75 102 GLY A CA 1
ATOM 816 C C . GLY A 1 102 ? 1.015 2.743 22.166 1.00 67.75 102 GLY A C 1
ATOM 817 O O . GLY A 1 102 ? 1.881 2.377 22.956 1.00 67.75 102 GLY A O 1
ATOM 818 N N . LEU A 1 103 ? 0.210 3.777 22.403 1.00 76.00 103 LEU A N 1
ATOM 819 C CA . LEU A 1 103 ? 0.228 4.540 23.651 1.00 76.00 103 LEU A CA 1
ATOM 820 C C . LEU A 1 103 ? -1.098 4.347 24.417 1.00 76.00 103 LEU A C 1
ATOM 822 O O . LEU A 1 103 ? -1.848 5.304 24.611 1.00 76.00 103 LEU A O 1
ATOM 826 N N . PRO A 1 104 ? -1.448 3.112 24.833 1.00 79.69 104 PRO A N 1
ATOM 827 C CA . PRO A 1 104 ? -2.724 2.847 25.496 1.00 79.69 104 PRO A CA 1
ATOM 828 C C . PRO A 1 104 ? -2.827 3.586 26.834 1.00 79.69 104 PRO A C 1
ATOM 830 O O . PRO A 1 104 ? -3.873 4.146 27.148 1.00 79.69 104 PRO A O 1
ATOM 833 N N . SER A 1 105 ? -1.732 3.672 27.594 1.00 82.12 105 SER A N 1
ATOM 834 C CA . SER A 1 105 ? -1.714 4.360 28.887 1.00 82.12 105 SER A CA 1
ATOM 835 C C . SER A 1 105 ? -1.976 5.860 28.756 1.00 82.12 105 SER A C 1
ATOM 837 O O . SER A 1 105 ? -2.750 6.409 29.536 1.00 82.12 105 SER A O 1
ATOM 839 N N . THR A 1 106 ? -1.398 6.532 27.753 1.00 83.81 106 THR A N 1
ATOM 840 C CA . THR A 1 106 ? -1.633 7.973 27.546 1.00 83.81 106 THR A CA 1
ATOM 841 C C . THR A 1 106 ? -3.068 8.242 27.106 1.00 83.81 106 THR A C 1
ATOM 843 O O . THR A 1 106 ? -3.665 9.225 27.534 1.00 83.81 106 THR A O 1
ATOM 846 N N . VAL A 1 107 ? -3.649 7.338 26.312 1.00 84.50 107 VAL A N 1
ATOM 847 C CA . VAL A 1 107 ? -5.060 7.377 25.921 1.00 84.50 107 VAL A CA 1
ATOM 848 C C . VAL A 1 107 ? -5.982 7.224 27.131 1.00 84.50 107 VAL A C 1
ATOM 850 O O . VAL A 1 107 ? -6.910 8.015 27.279 1.00 84.50 107 VAL A O 1
ATOM 853 N N . ILE A 1 108 ? -5.729 6.238 27.998 1.00 84.00 108 ILE A N 1
ATOM 854 C CA . ILE A 1 108 ? -6.536 5.988 29.204 1.00 84.00 108 ILE A CA 1
ATOM 855 C C . ILE A 1 108 ? -6.481 7.195 30.140 1.00 84.00 108 ILE A C 1
ATOM 857 O O . ILE A 1 108 ? -7.514 7.649 30.627 1.00 84.00 108 ILE A O 1
ATOM 861 N N . VAL A 1 109 ? -5.283 7.736 30.372 1.00 85.81 109 VAL A N 1
ATOM 862 C CA . VAL A 1 109 ? -5.090 8.929 31.204 1.00 85.81 109 VAL A CA 1
ATOM 863 C C . VAL A 1 109 ? -5.782 10.139 30.571 1.00 85.81 109 VAL A C 1
ATOM 865 O O . VAL A 1 109 ? -6.515 10.843 31.258 1.00 85.81 109 VAL A O 1
ATOM 868 N N . GLY A 1 110 ? -5.632 10.344 29.260 1.00 86.38 110 GLY A N 1
ATOM 869 C CA . GLY A 1 110 ? -6.303 11.423 28.536 1.00 86.38 110 GLY A CA 1
ATOM 870 C C . GLY A 1 110 ? -7.828 11.365 28.657 1.00 86.38 110 GLY A C 1
ATOM 871 O O . GLY A 1 110 ? -8.443 12.374 28.994 1.00 86.38 110 GLY A O 1
ATOM 872 N N . ASP A 1 111 ? -8.431 10.185 28.466 1.00 86.31 111 ASP A N 1
ATOM 873 C CA . ASP A 1 111 ? -9.880 9.985 28.629 1.00 86.31 111 ASP A CA 1
ATOM 874 C C . ASP A 1 111 ? -10.312 10.177 30.100 1.00 86.31 111 ASP A C 1
ATOM 876 O O . ASP A 1 111 ? -11.356 10.777 30.352 1.00 86.31 111 ASP A O 1
ATOM 880 N N . ARG A 1 112 ? -9.500 9.749 31.081 1.00 86.25 112 ARG A N 1
ATOM 881 C CA . ARG A 1 112 ? -9.785 9.913 32.522 1.00 86.25 112 ARG A CA 1
ATOM 882 C C . ARG A 1 112 ? -9.827 11.377 32.964 1.00 86.25 112 ARG A C 1
ATOM 884 O O . ARG A 1 112 ? -10.630 11.722 33.825 1.00 86.25 112 ARG A O 1
ATOM 891 N N . PHE A 1 113 ? -8.962 12.216 32.398 1.00 88.81 113 PHE A N 1
ATOM 892 C CA . PHE A 1 113 ? -8.855 13.638 32.742 1.00 88.81 113 PHE A CA 1
ATOM 893 C C . PHE A 1 113 ? -9.572 14.566 31.748 1.00 88.81 113 PHE A C 1
ATOM 895 O O . PHE A 1 113 ? -9.452 15.783 31.858 1.00 88.81 113 PHE A O 1
ATOM 902 N N . GLY A 1 114 ? -10.313 14.020 30.777 1.00 86.44 114 GLY A N 1
ATOM 903 C CA . GLY A 1 114 ? -11.056 14.817 29.795 1.00 86.44 114 GLY A CA 1
ATOM 904 C C . GLY A 1 114 ? -10.166 15.650 28.863 1.00 86.44 114 GLY A C 1
ATOM 905 O O . GLY A 1 114 ? -10.584 16.699 28.377 1.00 86.44 114 GLY A O 1
ATOM 906 N N . VAL A 1 115 ? -8.930 15.211 28.616 1.00 89.12 115 VAL A N 1
ATOM 907 C CA . VAL A 1 115 ? -7.980 15.913 27.745 1.00 89.12 115 VAL A CA 1
ATOM 908 C C . VAL A 1 115 ? -8.394 15.729 26.282 1.00 89.12 115 VAL A C 1
ATOM 910 O O . VAL A 1 115 ? -8.681 14.614 25.843 1.00 89.12 115 VAL A O 1
ATOM 913 N N . SER A 1 116 ? -8.397 16.814 25.501 1.00 85.31 116 SER A N 1
ATOM 914 C CA . SER A 1 116 ? -8.722 16.735 24.069 1.00 85.31 116 SER A CA 1
ATOM 915 C C . SER A 1 116 ? -7.714 15.874 23.299 1.00 85.31 116 SER A C 1
ATOM 917 O O . SER A 1 116 ? -6.514 15.925 23.568 1.00 85.31 116 SER A O 1
ATOM 919 N N . ASP A 1 117 ? -8.178 15.133 22.289 1.00 82.38 117 ASP A N 1
ATOM 920 C CA . ASP A 1 117 ? -7.333 14.275 21.440 1.00 82.38 117 ASP A CA 1
ATOM 921 C C . ASP A 1 117 ? -6.119 15.031 20.886 1.00 82.38 117 ASP A C 1
ATOM 923 O O . ASP A 1 117 ? -4.999 14.525 20.919 1.00 82.38 117 ASP A O 1
ATOM 927 N N . ARG A 1 118 ? -6.325 16.281 20.456 1.00 80.50 118 ARG A N 1
ATOM 928 C CA . ARG A 1 118 ? -5.265 17.154 19.942 1.00 80.50 118 ARG A CA 1
ATOM 929 C C . ARG A 1 118 ? -4.195 17.455 20.996 1.00 80.50 118 ARG A C 1
ATOM 931 O O . ARG A 1 118 ? -3.011 17.446 20.672 1.00 80.50 118 ARG A O 1
ATOM 938 N N . ALA A 1 119 ? -4.595 17.687 22.245 1.00 86.19 119 ALA A N 1
ATOM 939 C CA . ALA A 1 119 ? -3.662 17.897 23.349 1.00 86.19 119 ALA A CA 1
ATOM 940 C C . ALA A 1 119 ? -2.927 16.600 23.727 1.00 86.19 119 ALA A C 1
ATOM 942 O O . ALA A 1 119 ? -1.717 16.631 23.930 1.00 86.19 119 ALA A O 1
ATOM 943 N N . VAL A 1 120 ? -3.613 15.451 23.739 1.00 87.00 120 VAL A N 1
ATOM 944 C CA . VAL A 1 120 ? -2.975 14.145 23.989 1.00 87.00 120 VAL A CA 1
ATOM 945 C C . VAL A 1 120 ? -1.917 13.834 22.926 1.00 87.00 120 VAL A C 1
ATOM 947 O O . VAL A 1 120 ? -0.821 13.398 23.270 1.00 87.00 120 VAL A O 1
ATOM 950 N N . VAL A 1 121 ? -2.208 14.093 21.646 1.00 83.12 121 VAL A N 1
ATOM 951 C CA . VAL A 1 121 ? -1.238 13.935 20.548 1.00 83.12 121 VAL A CA 1
ATOM 952 C C . VAL A 1 121 ? -0.031 14.856 20.729 1.00 83.12 121 VAL A C 1
ATOM 954 O O . VAL A 1 121 ? 1.103 14.404 20.572 1.00 83.12 121 VAL A O 1
ATOM 957 N N . ALA A 1 122 ? -0.256 16.128 21.072 1.00 83.56 122 ALA A N 1
ATOM 958 C CA . ALA A 1 122 ? 0.826 17.089 21.271 1.00 83.56 122 ALA A CA 1
ATOM 959 C C . ALA A 1 122 ? 1.755 16.669 22.422 1.00 83.56 122 ALA A C 1
ATOM 961 O O . ALA A 1 122 ? 2.969 16.645 22.242 1.00 83.56 122 ALA A O 1
ATOM 962 N N . ILE A 1 123 ? 1.182 16.253 23.558 1.00 85.62 123 ILE A N 1
ATOM 963 C CA . ILE A 1 123 ? 1.934 15.757 24.723 1.00 85.62 123 ILE A CA 1
ATOM 964 C C . ILE A 1 123 ? 2.700 14.477 24.374 1.00 85.62 123 ILE A C 1
ATOM 966 O O . ILE A 1 123 ? 3.875 14.339 24.696 1.00 85.62 123 ILE A O 1
ATOM 970 N N . ALA A 1 124 ? 2.058 13.527 23.691 1.00 84.88 124 ALA A N 1
ATOM 971 C CA . ALA A 1 124 ? 2.731 12.310 23.252 1.00 84.88 124 ALA A CA 1
ATOM 972 C C . ALA A 1 124 ? 3.913 12.622 22.322 1.00 84.88 124 ALA A C 1
ATOM 974 O O . ALA A 1 124 ? 4.977 12.027 22.460 1.00 84.88 124 ALA A O 1
ATOM 975 N N . SER A 1 125 ? 3.741 13.577 21.406 1.00 79.12 125 SER A N 1
ATOM 976 C CA . SER A 1 125 ? 4.791 13.979 20.467 1.00 79.12 125 SER A CA 1
ATOM 977 C C . SER A 1 125 ? 5.968 14.648 21.174 1.00 79.12 125 SER A C 1
ATOM 979 O O . SER A 1 125 ? 7.110 14.340 20.843 1.00 79.12 125 SER A O 1
ATOM 981 N N . SER A 1 126 ? 5.715 15.512 22.166 1.00 84.00 126 SER A N 1
ATOM 982 C CA . SER A 1 126 ? 6.789 16.154 22.932 1.00 84.00 126 SER A CA 1
ATOM 983 C C . SER A 1 126 ? 7.587 15.134 23.741 1.00 84.00 126 SER A C 1
ATOM 985 O O . SER A 1 126 ? 8.807 15.108 23.654 1.00 84.00 126 SER A O 1
ATOM 987 N N . VAL A 1 127 ? 6.905 14.220 24.440 1.00 85.19 127 VAL A N 1
ATOM 988 C CA . VAL A 1 127 ? 7.572 13.158 25.210 1.00 85.19 127 VAL A CA 1
ATOM 989 C C . VAL A 1 127 ? 8.425 12.283 24.300 1.00 85.19 127 VAL A C 1
ATOM 991 O O . VAL A 1 127 ? 9.556 11.968 24.650 1.00 85.19 127 VAL A O 1
ATOM 994 N N . LEU A 1 128 ? 7.912 11.909 23.124 1.00 79.81 128 LEU A N 1
ATOM 995 C CA . LEU A 1 128 ? 8.651 11.095 22.156 1.00 79.81 128 LEU A CA 1
ATOM 996 C C . LEU A 1 128 ? 9.894 11.802 21.598 1.00 79.81 128 LEU A C 1
ATOM 998 O O . LEU A 1 128 ? 10.874 11.128 21.275 1.00 79.81 128 LEU A O 1
ATOM 1002 N N . HIS A 1 129 ? 9.864 13.132 21.508 1.00 79.56 129 HIS A N 1
ATOM 1003 C CA . HIS A 1 129 ? 11.031 13.934 21.161 1.00 79.56 129 HIS A CA 1
ATOM 1004 C C . HIS A 1 129 ? 12.075 13.926 22.289 1.00 79.56 129 HIS A C 1
ATOM 1006 O O . HIS A 1 129 ? 13.249 13.665 22.038 1.00 79.56 129 HIS A O 1
ATOM 1012 N N . ASP A 1 130 ? 11.646 14.119 23.539 1.00 80.81 130 ASP A N 1
ATOM 1013 C CA . ASP A 1 130 ? 12.538 14.153 24.706 1.00 80.81 130 ASP A CA 1
ATOM 1014 C C . ASP A 1 130 ? 13.233 12.808 24.968 1.00 80.81 130 ASP A C 1
ATOM 1016 O O . ASP A 1 130 ? 14.399 12.772 25.357 1.00 80.81 130 ASP A O 1
ATOM 1020 N N . VAL A 1 131 ? 12.548 11.685 24.715 1.00 79.50 131 VAL A N 1
ATOM 1021 C CA . VAL A 1 131 ? 13.138 10.336 24.835 1.00 79.50 131 VAL A CA 1
ATOM 1022 C C . VAL A 1 131 ? 13.953 9.916 23.603 1.00 79.50 131 VAL A C 1
ATOM 1024 O O . VAL A 1 131 ? 14.428 8.783 23.541 1.00 79.50 131 VAL A O 1
ATOM 1027 N N . GLY A 1 132 ? 14.102 10.796 22.607 1.00 68.12 132 GLY A N 1
ATOM 1028 C CA . GLY A 1 132 ? 14.909 10.551 21.409 1.00 68.12 132 GLY A CA 1
ATOM 1029 C C . GLY A 1 132 ? 14.322 9.524 20.434 1.00 68.12 132 GLY A C 1
ATOM 1030 O O . GLY A 1 132 ? 15.042 9.017 19.576 1.00 68.12 132 GLY A O 1
ATOM 1031 N N . LEU A 1 133 ? 13.028 9.204 20.548 1.00 68.38 133 LEU A N 1
ATOM 1032 C CA . LEU A 1 133 ? 12.328 8.325 19.603 1.00 68.38 133 LEU A CA 1
ATOM 1033 C C . LEU A 1 133 ? 11.892 9.077 18.340 1.00 68.38 133 LEU A C 1
ATOM 1035 O O . LEU A 1 133 ? 11.795 8.478 17.274 1.00 68.38 133 LEU A O 1
ATOM 1039 N N . ILE A 1 134 ? 11.652 10.385 18.444 1.00 65.31 134 ILE A N 1
ATOM 1040 C CA . ILE A 1 134 ? 11.427 11.290 17.313 1.00 65.31 134 ILE A CA 1
ATOM 1041 C C . ILE A 1 134 ? 12.545 12.330 17.343 1.00 65.31 134 ILE A C 1
ATOM 1043 O O . ILE A 1 134 ? 12.790 12.939 18.378 1.00 65.31 134 ILE A O 1
ATOM 1047 N N . THR A 1 135 ? 13.220 12.563 16.220 1.00 61.31 135 THR A N 1
ATOM 1048 C CA . THR A 1 135 ? 14.202 13.655 16.101 1.00 61.31 135 THR A CA 1
ATOM 1049 C C . THR A 1 135 ? 13.707 14.662 15.074 1.00 61.31 135 THR A C 1
ATOM 1051 O O . THR A 1 135 ? 12.924 14.313 14.191 1.00 61.31 135 THR A O 1
ATOM 1054 N N . SER A 1 136 ? 14.189 15.906 15.126 1.00 61.56 136 SER A N 1
ATOM 1055 C CA . SER A 1 136 ? 13.887 16.937 14.114 1.00 61.56 136 SER A CA 1
ATOM 1056 C C . SER A 1 136 ? 14.185 16.496 12.671 1.00 61.56 136 SER A C 1
ATOM 1058 O O . SER A 1 136 ? 13.655 17.069 11.722 1.00 61.56 136 SER A O 1
ATOM 1060 N N . ASN A 1 137 ? 15.018 15.463 12.512 1.00 59.81 137 ASN A N 1
ATOM 1061 C CA . ASN A 1 137 ? 15.555 14.989 11.241 1.00 59.81 137 ASN A CA 1
ATOM 1062 C C . ASN A 1 137 ? 14.866 13.694 10.780 1.00 59.81 137 ASN A C 1
ATOM 1064 O O . ASN A 1 137 ? 15.027 13.297 9.628 1.00 59.81 137 ASN A O 1
ATOM 1068 N N . ASN A 1 138 ? 14.124 13.031 11.674 1.00 53.38 138 ASN A N 1
ATOM 1069 C CA . ASN A 1 138 ? 13.435 11.778 11.414 1.00 53.38 138 ASN A CA 1
ATOM 1070 C C . ASN A 1 138 ? 12.018 11.826 12.011 1.00 53.38 138 ASN A C 1
ATOM 1072 O O . ASN A 1 138 ? 11.807 11.600 13.205 1.00 53.38 138 ASN A O 1
ATOM 1076 N N . SER A 1 139 ? 11.052 12.133 11.146 1.00 53.97 139 SER A N 1
ATOM 1077 C CA . SER A 1 139 ? 9.619 12.202 11.440 1.00 53.97 139 SER A CA 1
ATOM 1078 C C . SER A 1 139 ? 8.874 10.898 11.113 1.00 53.97 139 SER A C 1
ATOM 1080 O O . SER A 1 139 ? 7.652 10.904 10.962 1.00 53.97 139 SER A O 1
ATOM 1082 N N . ASP A 1 140 ? 9.571 9.761 11.051 1.00 53.19 140 ASP A N 1
ATOM 1083 C CA . ASP A 1 140 ? 8.968 8.462 10.713 1.00 53.19 140 ASP A CA 1
ATOM 1084 C C . ASP A 1 140 ? 8.039 7.908 11.819 1.00 53.19 140 ASP A C 1
ATOM 1086 O O . ASP A 1 140 ? 7.286 6.958 11.595 1.00 53.19 140 ASP A O 1
ATOM 1090 N N . LEU A 1 141 ? 8.047 8.520 13.011 1.00 54.78 141 LEU A N 1
ATOM 1091 C CA . LEU A 1 141 ? 7.277 8.106 14.194 1.00 54.78 141 LEU A CA 1
ATOM 1092 C C . LEU A 1 141 ? 6.293 9.179 14.697 1.00 54.78 141 LEU A C 1
ATOM 1094 O O . LEU A 1 141 ? 5.995 9.244 15.888 1.00 54.78 141 LEU A O 1
ATOM 1098 N N . VAL A 1 142 ? 5.753 10.022 13.808 1.00 56.91 142 VAL A N 1
ATOM 1099 C CA . VAL A 1 142 ? 4.737 11.018 14.194 1.00 56.91 142 VAL A CA 1
ATOM 1100 C C . VAL A 1 142 ? 3.462 10.326 14.686 1.00 56.91 142 VAL A C 1
ATOM 1102 O O . VAL A 1 142 ? 2.817 9.560 13.965 1.00 56.91 142 VAL A O 1
ATOM 1105 N N . VAL A 1 143 ? 3.062 10.635 15.921 1.00 65.06 143 VAL A N 1
ATOM 1106 C CA . VAL A 1 143 ? 1.752 10.259 16.459 1.00 65.06 143 VAL A CA 1
ATOM 1107 C C . VAL A 1 143 ? 0.697 11.112 15.758 1.00 65.06 143 VAL A C 1
ATOM 1109 O O . VAL A 1 143 ? 0.490 12.266 16.103 1.00 65.06 143 VAL A O 1
ATOM 1112 N N . ASP A 1 144 ? 0.034 10.555 14.748 1.00 66.00 144 ASP A N 1
ATOM 1113 C CA . ASP A 1 144 ? -1.102 11.216 14.093 1.00 66.00 144 ASP A CA 1
ATOM 1114 C C . ASP A 1 144 ? -2.399 11.028 14.910 1.00 66.00 144 ASP A C 1
ATOM 1116 O O . ASP A 1 144 ? -2.591 10.023 15.605 1.00 66.00 144 ASP A O 1
ATOM 1120 N N . GLU A 1 145 ? -3.353 11.948 14.772 1.00 67.25 145 GLU A N 1
ATOM 1121 C CA . GLU A 1 145 ? -4.694 11.856 15.357 1.00 67.25 145 GLU A CA 1
ATOM 1122 C C . GLU A 1 145 ? -5.392 10.550 14.935 1.00 67.25 145 GLU A C 1
ATOM 1124 O O . GLU A 1 145 ? -6.080 9.903 15.728 1.00 67.25 145 GLU A O 1
ATOM 1129 N N . ASN A 1 146 ? -5.140 10.072 13.711 1.00 67.94 146 ASN A N 1
ATOM 1130 C CA . ASN A 1 146 ? -5.636 8.772 13.259 1.00 67.94 146 ASN A CA 1
ATOM 1131 C C . ASN A 1 146 ? -4.997 7.584 13.993 1.00 67.94 146 ASN A C 1
ATOM 1133 O O . ASN A 1 146 ? -5.619 6.520 14.079 1.00 67.94 146 ASN A O 1
ATOM 1137 N N . MET A 1 147 ? -3.766 7.719 14.494 1.00 69.50 147 MET A N 1
ATOM 1138 C CA . MET A 1 147 ? -3.142 6.708 15.352 1.00 69.50 147 MET A CA 1
ATOM 1139 C C . MET A 1 147 ? -3.798 6.709 16.730 1.00 69.50 147 MET A C 1
ATOM 1141 O O . MET A 1 147 ? -4.226 5.642 17.175 1.00 69.50 147 MET A O 1
ATOM 1145 N N . LEU A 1 148 ? -3.999 7.887 17.334 1.00 77.25 148 LEU A N 1
ATOM 1146 C CA . LEU A 1 148 ? -4.689 8.014 18.621 1.00 77.25 148 LEU A CA 1
ATOM 1147 C C . LEU A 1 148 ? -6.120 7.460 18.559 1.00 77.25 148 LEU A C 1
ATOM 1149 O O . LEU A 1 148 ? -6.515 6.670 19.413 1.00 77.25 148 LEU A O 1
ATOM 1153 N N . ARG A 1 149 ? -6.886 7.788 17.510 1.00 76.19 149 ARG A N 1
ATOM 1154 C CA . ARG A 1 149 ? -8.261 7.287 17.319 1.00 76.19 149 ARG A CA 1
ATOM 1155 C C . ARG A 1 149 ? -8.330 5.762 17.223 1.00 76.19 149 ARG A C 1
ATOM 1157 O O . ARG A 1 149 ? -9.272 5.152 17.728 1.00 76.19 149 ARG A O 1
ATOM 1164 N N . ARG A 1 150 ? -7.345 5.127 16.578 1.00 72.75 150 ARG A N 1
ATOM 1165 C CA . ARG A 1 150 ? -7.271 3.659 16.477 1.00 72.75 150 ARG A CA 1
ATOM 1166 C C . ARG A 1 150 ? -6.939 3.025 17.822 1.00 72.75 150 ARG A C 1
ATOM 1168 O O . ARG A 1 150 ? -7.568 2.031 18.169 1.00 72.75 150 ARG A O 1
ATOM 1175 N N . GLU A 1 151 ? -6.000 3.599 18.569 1.00 77.88 151 GLU A N 1
ATOM 1176 C CA . GLU A 1 151 ? -5.671 3.122 19.916 1.00 77.88 151 GLU A CA 1
ATOM 1177 C C . GLU A 1 151 ? -6.845 3.323 20.886 1.00 77.88 151 GLU A C 1
ATOM 1179 O O . GLU A 1 151 ? -7.225 2.377 21.571 1.00 77.88 151 GLU A O 1
ATOM 1184 N N . LYS A 1 152 ? -7.544 4.467 20.840 1.00 79.38 152 LYS A N 1
ATOM 1185 C CA . LYS A 1 152 ? -8.813 4.684 21.563 1.00 79.38 152 LYS A CA 1
ATOM 1186 C C . LYS A 1 152 ? -9.854 3.618 21.246 1.00 79.38 152 LYS A C 1
ATOM 1188 O O . LYS A 1 152 ? -10.507 3.100 22.148 1.00 79.38 152 LYS A O 1
ATOM 1193 N N . ALA A 1 153 ? -10.016 3.265 19.972 1.00 79.00 153 ALA A N 1
ATOM 1194 C CA . ALA A 1 153 ? -10.969 2.236 19.571 1.00 79.00 153 ALA A CA 1
ATOM 1195 C C . ALA A 1 153 ? -10.605 0.840 20.106 1.00 79.00 153 ALA A C 1
ATOM 1197 O O . ALA A 1 153 ? -11.514 0.068 20.409 1.00 79.00 153 ALA A O 1
ATOM 1198 N N . LYS A 1 154 ? -9.311 0.515 20.234 1.00 81.19 154 LYS A N 1
ATOM 1199 C CA . LYS A 1 154 ? -8.846 -0.739 20.848 1.00 81.19 154 LYS A CA 1
ATOM 1200 C C . LYS A 1 154 ? -9.082 -0.732 22.355 1.00 81.19 154 LYS A C 1
ATOM 1202 O O . LYS A 1 154 ? -9.844 -1.557 22.837 1.00 81.19 154 LYS A O 1
ATOM 1207 N N . VAL A 1 155 ? -8.570 0.282 23.055 1.00 82.62 155 VAL A N 1
ATOM 1208 C CA . VAL A 1 155 ? -8.709 0.436 24.513 1.00 82.62 155 VAL A CA 1
ATOM 1209 C C . VAL A 1 155 ? -10.178 0.412 24.942 1.00 82.62 155 VAL A C 1
ATOM 1211 O O . VAL A 1 155 ? -10.530 -0.248 25.912 1.00 82.62 155 VAL A O 1
ATOM 1214 N N . ARG A 1 156 ? -11.077 1.071 24.198 1.00 80.06 156 ARG A N 1
ATOM 1215 C CA . ARG A 1 156 ? -12.522 1.031 24.487 1.00 80.06 156 ARG A CA 1
ATOM 1216 C C . ARG A 1 156 ? -13.143 -0.342 24.262 1.00 80.06 156 ARG A C 1
ATOM 1218 O O . ARG A 1 156 ? -14.103 -0.673 24.950 1.00 80.06 156 ARG A O 1
ATOM 1225 N N . LYS A 1 157 ? -12.661 -1.121 23.290 1.00 81.12 157 LYS A N 1
ATOM 1226 C CA . LYS A 1 157 ? -13.105 -2.511 23.110 1.00 81.12 157 LYS A CA 1
ATOM 1227 C C . LYS A 1 157 ? -12.615 -3.378 24.266 1.00 81.12 157 LYS A C 1
ATOM 1229 O O . LYS A 1 157 ? -13.420 -4.126 24.805 1.00 81.12 157 LYS A O 1
ATOM 1234 N N . ASP A 1 158 ? -11.367 -3.200 24.683 1.00 80.50 158 ASP A N 1
ATOM 1235 C CA . ASP A 1 158 ? -10.757 -3.963 25.774 1.00 80.50 158 ASP A CA 1
ATOM 1236 C C . ASP A 1 158 ? -11.425 -3.647 27.120 1.00 80.50 158 ASP A C 1
ATOM 1238 O O . ASP A 1 158 ? -11.829 -4.559 27.831 1.00 80.50 158 ASP A O 1
ATOM 1242 N N . LEU A 1 159 ? -11.670 -2.366 27.427 1.00 76.69 159 LEU A N 1
ATOM 1243 C CA . LEU A 1 159 ? -12.418 -1.939 28.617 1.00 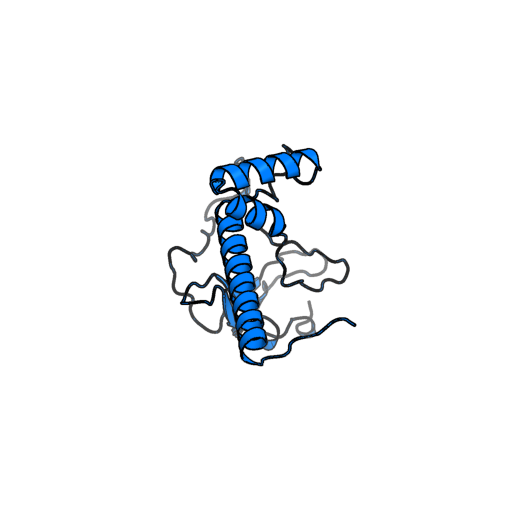76.69 159 LEU A CA 1
ATOM 1244 C C . LEU A 1 159 ? -13.854 -2.474 28.627 1.00 76.69 159 LEU A C 1
ATOM 1246 O O . LEU A 1 159 ? -14.347 -2.889 29.670 1.00 76.69 159 LEU A O 1
ATOM 1250 N N . LYS A 1 160 ? -14.536 -2.484 27.474 1.00 78.69 160 LYS A N 1
ATOM 1251 C CA . LYS A 1 160 ? -15.879 -3.075 27.365 1.00 78.69 160 LYS A CA 1
ATOM 1252 C C . LYS A 1 160 ? -15.851 -4.582 27.581 1.00 78.69 160 LYS A C 1
ATOM 1254 O O . LYS A 1 160 ? -16.743 -5.109 28.230 1.00 78.69 160 LYS A O 1
ATOM 1259 N N . PHE A 1 161 ? -14.851 -5.266 27.035 1.00 78.81 161 PHE A N 1
ATOM 1260 C CA . PHE A 1 161 ? -14.676 -6.701 27.220 1.00 78.81 161 PHE A CA 1
ATOM 1261 C C . PHE A 1 161 ? -14.392 -7.040 28.687 1.00 78.81 161 PHE A C 1
ATOM 1263 O O . PHE A 1 161 ? -15.028 -7.928 29.244 1.00 78.81 161 PHE A O 1
ATOM 1270 N N . GLN A 1 162 ? -13.529 -6.259 29.337 1.00 77.44 162 GLN A N 1
ATOM 1271 C CA . GLN A 1 162 ? -13.226 -6.386 30.757 1.00 77.44 162 GLN A CA 1
ATOM 1272 C C . GLN A 1 162 ? -14.464 -6.138 31.631 1.00 77.44 162 GLN A C 1
ATOM 1274 O O . GLN A 1 162 ? -14.782 -6.958 32.487 1.00 77.44 162 GLN A O 1
ATOM 1279 N N . ALA A 1 163 ? -15.225 -5.075 31.357 1.00 74.56 163 ALA A N 1
ATOM 1280 C CA . ALA A 1 163 ? -16.465 -4.780 32.072 1.00 74.56 163 ALA A CA 1
ATOM 1281 C C . ALA A 1 163 ? -17.533 -5.876 31.891 1.00 74.56 163 ALA A C 1
ATOM 1283 O O . ALA A 1 163 ? -18.297 -6.147 32.814 1.00 74.56 163 ALA A O 1
ATOM 1284 N N . LEU A 1 164 ? -17.591 -6.527 30.722 1.00 75.56 164 LEU A N 1
ATOM 1285 C CA . LEU A 1 164 ? -18.489 -7.663 30.479 1.00 75.56 164 LEU A CA 1
ATOM 1286 C C . LEU A 1 164 ? -18.087 -8.894 31.300 1.00 75.56 164 LEU A C 1
ATOM 1288 O O . LEU A 1 164 ? -18.956 -9.539 31.885 1.00 75.56 164 LEU A O 1
ATOM 1292 N N . ILE A 1 165 ? -16.787 -9.189 31.381 1.00 75.50 165 ILE A N 1
ATOM 1293 C CA . ILE A 1 165 ? -16.257 -10.277 32.214 1.00 75.50 165 ILE A CA 1
ATOM 1294 C C . ILE A 1 165 ? -16.536 -10.003 33.695 1.00 75.50 165 ILE A C 1
ATOM 1296 O O . ILE A 1 165 ? -17.010 -10.887 34.405 1.00 75.50 165 ILE A O 1
ATOM 1300 N N . GLU A 1 166 ? -16.298 -8.777 34.160 1.00 76.50 166 GLU A N 1
ATOM 1301 C CA . GLU A 1 166 ? -16.557 -8.374 35.547 1.00 76.50 166 GLU A CA 1
ATOM 1302 C C . GLU A 1 166 ? -18.053 -8.423 35.887 1.00 76.50 166 GLU A C 1
ATOM 1304 O O . GLU A 1 166 ? -18.427 -8.940 36.939 1.00 76.50 166 GLU A O 1
ATOM 1309 N N . ALA A 1 167 ? -18.927 -7.983 34.976 1.00 71.12 167 ALA A N 1
ATOM 1310 C CA . ALA A 1 167 ? -20.374 -8.106 35.138 1.00 71.12 167 ALA A CA 1
ATOM 1311 C C . ALA A 1 167 ? -20.833 -9.578 35.197 1.00 71.12 167 ALA A C 1
ATOM 1313 O O . ALA A 1 167 ? -21.696 -9.921 36.007 1.00 71.12 167 ALA A O 1
ATOM 1314 N N . GLN A 1 168 ? -20.229 -10.468 34.398 1.00 73.44 168 GLN A N 1
ATOM 1315 C CA . GLN A 1 168 ? -20.494 -11.911 34.464 1.00 73.44 168 GLN A CA 1
ATOM 1316 C C . GLN A 1 168 ? -19.984 -12.547 35.766 1.00 73.44 168 GLN A C 1
ATOM 1318 O O . GLN A 1 168 ? -20.685 -13.384 36.344 1.00 73.44 168 GLN A O 1
ATOM 1323 N N . ALA A 1 169 ? -18.826 -12.116 36.270 1.00 66.69 169 ALA A N 1
ATOM 1324 C CA . ALA A 1 169 ? -18.275 -12.568 37.548 1.00 66.69 169 ALA A CA 1
ATOM 1325 C C . ALA A 1 169 ? -19.142 -12.125 38.742 1.00 66.69 169 ALA A C 1
ATOM 1327 O O . ALA A 1 169 ? -19.402 -12.921 39.643 1.00 66.69 169 ALA A O 1
ATOM 1328 N N . LEU A 1 170 ? -19.670 -10.895 38.709 1.00 63.44 170 LEU A N 1
ATOM 1329 C CA . LEU A 1 170 ? -20.622 -10.376 39.701 1.00 63.44 170 LEU A CA 1
ATOM 1330 C C . LEU A 1 170 ? -21.970 -11.114 39.653 1.00 63.44 170 LEU A C 1
ATOM 1332 O O . LEU A 1 170 ? -22.544 -11.403 40.700 1.00 63.44 170 LEU A O 1
ATOM 1336 N N . SER A 1 171 ? -22.452 -11.479 38.458 1.00 60.28 171 SER A N 1
ATOM 1337 C CA . SER A 1 171 ? -23.690 -12.262 38.300 1.00 60.28 171 SER A CA 1
ATOM 1338 C C . SER A 1 171 ? -23.558 -13.727 38.741 1.00 60.28 171 SER A C 1
ATOM 1340 O O . SER A 1 171 ? -24.551 -14.343 39.119 1.00 60.28 171 SER A O 1
ATOM 1342 N N . SER A 1 172 ? -22.335 -14.272 38.740 1.00 56.19 172 SER A N 1
ATOM 1343 C CA . SER A 1 172 ? -22.035 -15.651 39.159 1.00 56.19 172 SER A CA 1
ATOM 1344 C C . SER A 1 172 ? -21.767 -15.796 40.667 1.00 56.19 172 SER A C 1
ATOM 1346 O O . SER A 1 172 ? -21.427 -16.883 41.127 1.00 56.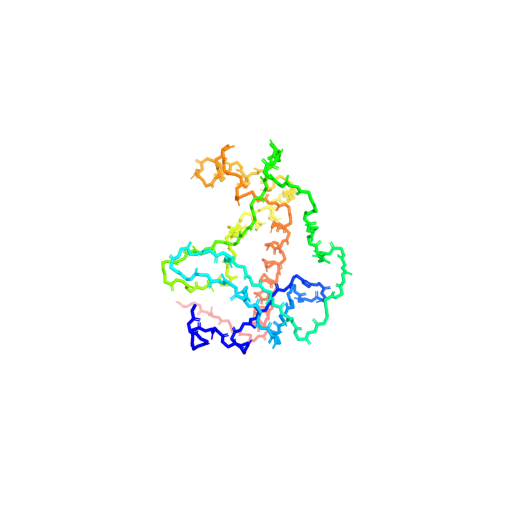19 172 SER A O 1
ATOM 1348 N N . GLY A 1 173 ? -21.921 -14.723 41.457 1.00 53.44 173 GLY A N 1
ATOM 1349 C CA . GLY A 1 173 ? -21.968 -14.790 42.922 1.00 53.44 173 GLY A CA 1
ATOM 1350 C C . GLY A 1 173 ? -20.708 -15.324 43.615 1.00 53.44 173 GLY A C 1
ATOM 1351 O O . GLY A 1 173 ? -20.802 -15.852 44.721 1.00 53.44 173 GLY A O 1
ATOM 1352 N N . THR A 1 174 ? -19.522 -15.211 43.012 1.00 52.44 174 THR A N 1
ATOM 1353 C CA . THR A 1 174 ? -18.284 -15.672 43.661 1.00 52.44 174 THR A CA 1
ATOM 1354 C C . THR A 1 174 ? -17.740 -14.591 44.599 1.00 52.44 174 THR A C 1
ATOM 1356 O O . THR A 1 174 ? -16.852 -13.813 44.258 1.00 52.44 174 THR A O 1
ATOM 1359 N N . VAL A 1 175 ? -18.309 -14.523 45.805 1.00 40.47 175 VAL A N 1
ATOM 1360 C CA . VAL A 1 175 ? -17.765 -13.745 46.924 1.00 40.47 175 VAL A CA 1
ATOM 1361 C C . VAL A 1 175 ? -16.503 -14.452 47.419 1.00 40.47 175 VAL A C 1
ATOM 1363 O O . VAL A 1 175 ? -16.578 -15.413 48.183 1.00 40.47 175 VAL A O 1
ATOM 1366 N N . PHE A 1 176 ? -15.327 -13.985 47.001 1.00 41.16 176 PHE A N 1
ATOM 1367 C CA . PHE A 1 176 ? -14.076 -14.365 47.656 1.00 41.16 176 PHE A CA 1
ATOM 1368 C C . PHE A 1 176 ? -13.979 -13.622 48.991 1.00 41.16 176 PHE A C 1
ATOM 1370 O O . PHE A 1 176 ? -13.564 -12.466 49.068 1.00 41.16 176 PHE A O 1
ATOM 1377 N N . ARG A 1 177 ? -14.421 -14.299 50.054 1.00 30.27 177 ARG A N 1
ATOM 1378 C CA . ARG A 1 177 ? -14.217 -13.887 51.442 1.00 30.27 177 ARG A CA 1
ATOM 1379 C C . ARG A 1 177 ? -12.768 -14.198 51.817 1.00 30.27 177 ARG A C 1
ATOM 1381 O O . ARG A 1 177 ? -12.416 -15.362 51.977 1.00 30.27 177 ARG A O 1
ATOM 1388 N N . TRP A 1 178 ? -11.938 -13.168 51.943 1.00 34.84 178 TRP A N 1
ATOM 1389 C CA . TRP A 1 178 ? -10.628 -13.301 52.578 1.00 34.84 178 TRP A CA 1
ATOM 1390 C C . TRP A 1 178 ? -10.849 -13.554 54.077 1.00 34.84 178 TRP A C 1
ATOM 1392 O O . TRP A 1 178 ? -11.606 -12.817 54.715 1.00 34.84 178 TRP A O 1
ATOM 1402 N N . SER A 1 179 ? -10.275 -14.645 54.590 1.00 42.50 179 SER A N 1
ATOM 1403 C CA . SER A 1 179 ? -10.131 -14.927 56.028 1.00 42.50 179 SER A CA 1
ATOM 1404 C C . SER A 1 179 ? -8.736 -14.525 56.474 1.00 42.50 179 SER A C 1
ATOM 1406 O O . SER A 1 179 ? -7.819 -14.661 55.632 1.00 42.50 179 SER A O 1
#

Organism: Araneus ventricosus (NCBI:txid182803)

pLDDT: mean 75.28, std 14.76, range [30.27, 95.25]

Radius of gyration: 23.41 Å; chains: 1; bounding box: 48×41×74 Å

Sequence (179 aa):
MPRECYVQTSDVKVRLPWRESNKFRKTLQADKLLPHPDYDHECKRNDIALIRVSQDIECNSFKQPICVPTSDLNKFGGKLIIAGWGQITPDGIPKSSQMRLGLPSTVIVGDRFGVSDRAVVAIASSVLHDVGLITSNNSDLVVDENMLRREKAKVRKDLKFQALIEAQALSSGTVFRWS

InterPro domains:
  IPR001254 Serine proteases, trypsin domain [PF00089] (5-98)
  IPR009003 Peptidase S1, PA clan [SSF50494] (5-93)
  IPR051487 Serine/Threonine Proteases with Immune and Developmental Roles [PTHR24256] (21-96)

Foldseek 3Di:
DPPVPDDDQQVDKDWFQDDDDPDGIDIWGFPDKAQDPPQDPVVRPRVDIDTHTPDDDDDDPRDDDDDDDPDPCVPVPDDDDDDDQDQPDPVSPDDPDGPADQDLVLLVVCVVVVNDLVRSQVVVVVVCPVVVVDDPVRPVHRDDSVSSVVSNVVSVVVVVVVVVVVVVVVVVPPPPDDD